Protein AF-A0A1Y5SMI6-F1 (afdb_monomer_lite)

Sequence (99 aa):
MIEPAVLLTCASIILGFVFIPGPATSLTVARATTSGTRVGIATGAGITAGDFLHTIVFAVASGGLGTFLRRNPAVLRWQGKVVGSIYCALGVRLALQER

Radius of gyration: 19.46 Å; chains: 1; bounding box: 44×36×48 Å

Organism: NCBI:txi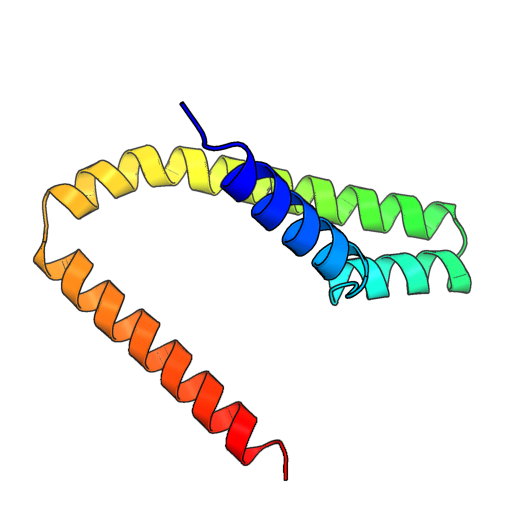d254357

pLDDT: mean 84.3, std 9.04, range [49.31, 94.88]

Foldseek 3Di:
DDDVVNVVVVVVVVVVVVVVDDPQSVVLVVCCVPVHVVRSVVSVVVVVVVVVVVVVVCVVVCVVVVVVCVVDVPVVVVVVVVVVVVVVVVVVVVVVVVD

Structure (mmCIF, N/CA/C/O backbone):
data_AF-A0A1Y5SMI6-F1
#
_entry.id   AF-A0A1Y5SMI6-F1
#
loop_
_atom_site.group_PDB
_atom_site.id
_atom_site.type_symbol
_atom_site.label_atom_id
_atom_site.label_alt_id
_atom_site.label_comp_id
_atom_site.label_asym_id
_atom_site.label_entity_id
_atom_site.label_seq_id
_atom_site.pdbx_PDB_ins_code
_atom_site.Cartn_x
_atom_site.Cartn_y
_atom_site.Cartn_z
_atom_site.occupancy
_atom_site.B_iso_or_equiv
_atom_site.auth_seq_id
_atom_site.auth_comp_id
_atom_site.auth_asym_id
_atom_site.auth_atom_id
_atom_site.pdbx_PDB_model_num
ATOM 1 N N . MET A 1 1 ? 13.419 24.518 -12.098 1.00 62.62 1 MET A N 1
ATOM 2 C CA . MET A 1 1 ? 12.776 25.270 -10.999 1.00 62.62 1 MET A CA 1
ATOM 3 C C . MET A 1 1 ? 11.292 24.964 -11.062 1.00 62.62 1 MET A C 1
ATOM 5 O O . MET A 1 1 ? 10.725 25.127 -12.132 1.00 62.62 1 MET A O 1
ATOM 9 N N . ILE A 1 2 ? 10.701 24.418 -9.997 1.00 76.69 2 ILE A N 1
ATOM 10 C CA . ILE A 1 2 ? 9.256 24.145 -9.956 1.00 76.69 2 ILE A CA 1
ATOM 11 C C . ILE A 1 2 ? 8.542 25.497 -9.901 1.00 76.69 2 ILE A C 1
ATOM 13 O O . ILE A 1 2 ? 8.891 26.338 -9.076 1.00 76.69 2 ILE A O 1
ATOM 17 N N . GLU A 1 3 ? 7.600 25.720 -10.812 1.00 90.88 3 GLU A N 1
ATOM 18 C CA . GLU A 1 3 ? 6.841 26.967 -10.894 1.00 90.88 3 GLU A CA 1
ATOM 19 C C . GLU A 1 3 ? 5.958 27.121 -9.637 1.00 90.88 3 GLU A C 1
ATOM 21 O O . GLU A 1 3 ? 5.345 26.136 -9.206 1.00 90.88 3 GLU A O 1
ATOM 26 N N . PRO A 1 4 ? 5.877 28.311 -9.014 1.00 84.50 4 PRO A N 1
ATOM 27 C CA . PRO A 1 4 ? 5.076 28.508 -7.804 1.00 84.50 4 PRO A CA 1
ATOM 28 C C . PRO A 1 4 ? 3.593 28.167 -8.022 1.00 84.50 4 PRO A C 1
ATOM 30 O O . PRO A 1 4 ? 2.944 27.679 -7.095 1.00 84.50 4 PRO A O 1
ATOM 33 N N . ALA A 1 5 ? 3.072 28.315 -9.246 1.00 85.81 5 ALA A N 1
ATOM 34 C CA . ALA A 1 5 ? 1.720 27.882 -9.594 1.00 85.81 5 ALA A CA 1
ATOM 35 C C . ALA A 1 5 ? 1.529 26.355 -9.486 1.00 85.81 5 ALA A C 1
ATOM 37 O O . ALA A 1 5 ? 0.481 25.883 -9.036 1.00 85.81 5 ALA A O 1
ATOM 38 N N . VAL A 1 6 ? 2.552 25.567 -9.836 1.00 91.12 6 VAL A N 1
ATOM 39 C CA . VAL A 1 6 ? 2.521 24.099 -9.725 1.00 91.12 6 VAL A CA 1
ATOM 40 C C . VAL A 1 6 ? 2.527 23.678 -8.259 1.00 91.12 6 VAL A C 1
ATOM 42 O O . VAL A 1 6 ? 1.762 22.797 -7.875 1.00 91.12 6 VAL A O 1
ATOM 45 N N . LEU A 1 7 ? 3.328 24.340 -7.418 1.00 89.06 7 LEU A N 1
ATOM 46 C CA . LEU A 1 7 ? 3.335 24.083 -5.975 1.00 89.06 7 LEU A CA 1
ATOM 47 C C . LEU A 1 7 ? 1.978 24.391 -5.337 1.00 89.06 7 LEU A C 1
ATOM 49 O O . LEU A 1 7 ? 1.486 23.576 -4.560 1.00 89.06 7 LEU A O 1
ATOM 53 N N . LEU A 1 8 ? 1.352 25.516 -5.697 1.00 90.06 8 LEU A N 1
ATOM 54 C CA . LEU A 1 8 ? 0.025 25.886 -5.195 1.00 90.06 8 LEU A CA 1
ATOM 55 C C . LEU A 1 8 ? -1.062 24.903 -5.642 1.00 90.06 8 LEU A C 1
ATOM 57 O O . LEU A 1 8 ? -1.917 24.538 -4.840 1.00 90.06 8 LEU A O 1
ATOM 61 N N . THR A 1 9 ? -1.002 24.437 -6.890 1.00 90.94 9 THR A N 1
ATOM 62 C CA . THR A 1 9 ? -1.951 23.447 -7.421 1.00 90.94 9 THR A CA 1
ATOM 63 C C . THR A 1 9 ? -1.766 22.081 -6.758 1.00 90.94 9 THR A C 1
ATOM 65 O O . THR A 1 9 ? -2.733 21.444 -6.355 1.00 90.94 9 THR A O 1
ATOM 68 N N . CYS A 1 10 ? -0.525 21.624 -6.578 1.00 88.06 10 CYS A N 1
ATOM 69 C CA . CYS A 1 10 ? -0.258 20.381 -5.855 1.00 88.06 10 CYS A CA 1
ATOM 70 C C . CYS A 1 10 ? -0.698 20.481 -4.390 1.00 88.06 10 CYS A C 1
ATOM 72 O O . CYS A 1 10 ? -1.335 19.563 -3.878 1.00 88.06 10 CYS A O 1
ATOM 74 N N . ALA A 1 11 ? -0.401 21.598 -3.721 1.00 90.62 11 ALA A N 1
ATOM 75 C CA . ALA A 1 11 ? -0.806 21.822 -2.340 1.00 90.62 11 ALA A CA 1
ATOM 76 C C . ALA A 1 11 ? -2.334 21.828 -2.189 1.00 90.62 11 ALA A C 1
ATOM 78 O O . ALA A 1 11 ? -2.846 21.196 -1.268 1.00 90.62 11 ALA A O 1
ATOM 79 N N . SER A 1 12 ? -3.068 22.474 -3.102 1.00 88.19 12 SER A N 1
ATOM 80 C CA . SER A 1 12 ? -4.535 22.500 -3.065 1.00 88.19 12 SER A CA 1
ATOM 81 C C . SER A 1 12 ? -5.155 21.125 -3.324 1.00 88.19 12 SER A C 1
ATOM 83 O O . SER A 1 12 ? -6.084 20.742 -2.613 1.00 88.19 12 SER A O 1
ATOM 85 N N . ILE A 1 13 ? -4.608 20.341 -4.259 1.00 90.75 13 ILE A N 1
ATOM 86 C CA . ILE A 1 13 ? -5.047 18.958 -4.506 1.00 90.75 13 ILE A CA 1
ATOM 87 C C . ILE A 1 13 ? -4.816 18.085 -3.267 1.00 90.75 13 ILE A C 1
ATOM 89 O O . ILE A 1 13 ? -5.725 17.371 -2.845 1.00 90.75 13 ILE A O 1
ATOM 93 N N . ILE A 1 14 ? -3.626 18.154 -2.660 1.00 88.94 14 ILE A N 1
ATOM 94 C CA . ILE A 1 14 ? -3.295 17.374 -1.456 1.00 88.94 14 ILE A CA 1
ATOM 95 C C . ILE A 1 14 ? -4.215 17.768 -0.294 1.00 88.94 14 ILE A C 1
ATOM 97 O O . ILE A 1 14 ? -4.722 16.892 0.410 1.00 88.94 14 ILE A O 1
ATOM 101 N N . LEU A 1 15 ? -4.484 19.066 -0.122 1.00 86.94 15 LEU A N 1
ATOM 102 C CA . LEU A 1 15 ? -5.407 19.564 0.898 1.00 86.94 15 LEU A CA 1
ATOM 103 C C . LEU A 1 15 ? -6.841 19.056 0.667 1.00 86.94 15 LEU A C 1
ATOM 105 O O . LEU A 1 15 ? -7.515 18.665 1.618 1.00 86.94 15 LEU A O 1
ATOM 109 N N . GLY A 1 16 ? -7.290 19.012 -0.591 1.00 86.00 16 GLY A N 1
ATOM 110 C CA . GLY A 1 16 ? -8.590 18.451 -0.961 1.00 86.00 16 GLY A CA 1
ATOM 111 C C . GLY A 1 16 ? -8.685 16.951 -0.674 1.00 86.00 16 GLY A C 1
ATOM 112 O O . GLY A 1 16 ? -9.682 16.485 -0.127 1.00 86.00 16 GLY A O 1
ATOM 113 N N . PHE A 1 17 ? -7.627 16.193 -0.971 1.00 83.88 17 PHE A N 1
ATOM 114 C CA . PHE A 1 17 ? -7.590 14.750 -0.727 1.00 83.88 17 PHE A CA 1
ATOM 115 C C . PHE A 1 17 ? -7.556 14.402 0.767 1.00 83.88 17 PHE A C 1
ATOM 117 O O . PHE A 1 17 ? -8.126 13.394 1.176 1.00 83.88 17 PHE A O 1
ATOM 124 N N . VAL A 1 18 ? -6.966 15.267 1.601 1.00 82.25 18 VAL A N 1
ATOM 125 C CA . VAL A 1 18 ? -7.016 15.154 3.072 1.00 82.25 18 VAL A CA 1
ATOM 126 C C . VAL A 1 18 ? -8.454 15.073 3.594 1.00 82.25 18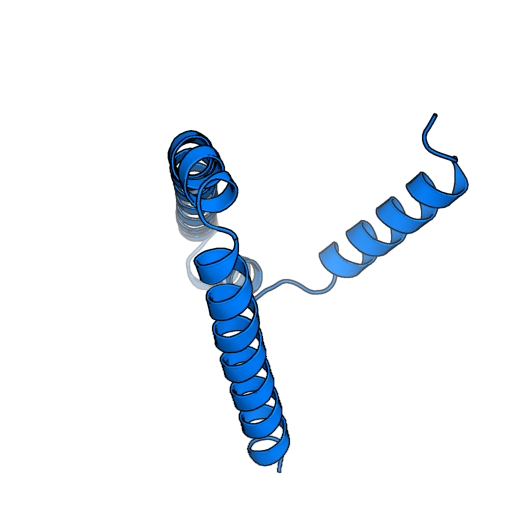 VAL A C 1
ATOM 128 O O . VAL A 1 18 ? -8.704 14.422 4.608 1.00 82.25 18 VAL A O 1
ATOM 131 N N . PHE A 1 19 ? -9.397 15.705 2.893 1.00 78.88 19 PHE A N 1
ATOM 132 C CA . PHE A 1 19 ? -10.800 15.768 3.290 1.00 78.88 19 PHE A CA 1
ATOM 133 C C . PHE A 1 19 ? -11.634 14.568 2.829 1.00 78.88 19 PHE A C 1
ATOM 135 O O . PHE A 1 19 ? -12.752 14.387 3.307 1.00 78.88 19 PHE A O 1
ATOM 142 N N . ILE A 1 20 ? -11.106 13.740 1.925 1.00 85.25 20 ILE A N 1
ATOM 143 C CA . ILE A 1 20 ? -11.740 12.503 1.462 1.00 85.25 20 ILE A CA 1
ATOM 144 C C . ILE A 1 20 ? -10.985 11.348 2.130 1.00 85.25 20 ILE A C 1
ATOM 146 O O . ILE A 1 20 ? -10.074 10.769 1.530 1.00 85.25 20 ILE A O 1
ATOM 150 N N . PRO A 1 21 ? -11.290 11.027 3.405 1.00 79.62 21 PRO A N 1
ATOM 151 C CA . PRO A 1 21 ? -10.613 9.952 4.103 1.00 79.62 21 PRO A CA 1
ATOM 152 C C . PRO A 1 21 ? -10.854 8.641 3.355 1.00 79.62 21 PRO A C 1
ATOM 154 O O . PRO A 1 21 ? -11.983 8.167 3.231 1.00 79.62 21 PRO A O 1
ATOM 157 N N . GLY A 1 22 ? -9.774 8.045 2.855 1.00 84.88 22 GLY A N 1
ATOM 158 C CA . GLY A 1 22 ? -9.834 6.742 2.210 1.00 84.88 22 GLY A CA 1
ATOM 159 C C . GLY A 1 22 ? -10.354 5.635 3.145 1.00 84.88 22 GLY A C 1
ATOM 160 O O . GLY A 1 22 ? -10.560 5.844 4.346 1.00 84.88 22 GLY A O 1
ATOM 161 N N . PRO A 1 23 ? -10.522 4.406 2.628 1.00 85.62 23 PRO A N 1
ATOM 162 C CA . PRO A 1 23 ? -11.053 3.291 3.414 1.00 85.62 23 PRO A CA 1
ATOM 163 C C . PRO A 1 23 ? -10.230 2.988 4.678 1.00 85.6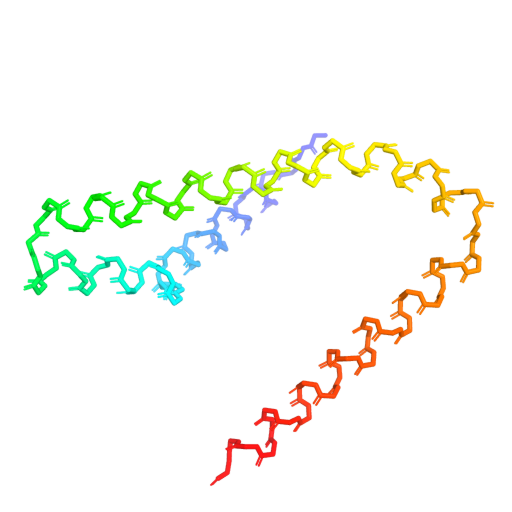2 23 PRO A C 1
ATOM 165 O O . PRO A 1 23 ? -10.789 2.699 5.733 1.00 85.62 23 PRO A O 1
ATOM 168 N N . ALA A 1 24 ? -8.899 3.105 4.598 1.00 85.75 24 ALA A N 1
ATOM 169 C CA . ALA A 1 24 ? -7.988 2.810 5.706 1.00 85.75 24 ALA A CA 1
ATOM 170 C C . ALA A 1 24 ? -8.034 3.860 6.831 1.00 85.75 24 ALA A C 1
ATOM 172 O O . ALA A 1 24 ? -8.033 3.508 8.015 1.00 85.75 24 ALA A O 1
ATOM 173 N N . THR A 1 25 ? -8.106 5.149 6.485 1.00 87.12 25 THR A N 1
ATOM 174 C CA . THR A 1 25 ? -8.224 6.229 7.475 1.00 87.12 25 THR A CA 1
ATOM 175 C C . THR A 1 25 ? -9.614 6.231 8.101 1.00 87.12 25 THR A C 1
ATOM 177 O O . THR A 1 25 ? -9.712 6.321 9.321 1.00 87.12 25 THR A O 1
ATOM 180 N N . SER A 1 26 ? -10.667 5.994 7.312 1.00 88.25 26 SER A N 1
ATOM 181 C CA . SER A 1 26 ? -12.036 5.791 7.806 1.00 88.25 26 SER A CA 1
ATOM 182 C C . SER A 1 26 ? -12.133 4.620 8.792 1.00 88.25 26 SER A C 1
ATOM 184 O O . SER A 1 26 ? -12.717 4.766 9.864 1.00 88.25 26 SER A O 1
ATOM 186 N N . LEU A 1 27 ? -11.495 3.480 8.492 1.00 85.25 27 LEU A N 1
ATOM 187 C CA . LEU A 1 27 ? -11.420 2.333 9.407 1.00 85.25 27 LEU A CA 1
ATOM 188 C C . LEU A 1 27 ? -10.673 2.682 10.703 1.00 85.25 27 LEU A C 1
ATOM 190 O O . LEU A 1 27 ? -11.106 2.306 11.792 1.00 85.25 27 LEU A O 1
ATOM 194 N N . THR A 1 28 ? -9.550 3.392 10.591 1.00 87.62 28 THR A N 1
ATOM 195 C CA . THR A 1 28 ? -8.735 3.792 11.747 1.00 87.62 28 THR A CA 1
ATOM 196 C C . THR A 1 28 ? -9.504 4.746 12.654 1.00 87.62 28 THR A C 1
ATOM 198 O O . THR A 1 28 ? -9.515 4.552 13.868 1.00 87.62 28 THR A O 1
ATOM 201 N N . VAL A 1 29 ? -10.198 5.728 12.070 1.00 86.12 29 VAL A N 1
ATOM 202 C CA . VAL A 1 29 ? -11.072 6.662 12.790 1.00 86.12 29 VAL A CA 1
ATOM 203 C C . VAL A 1 29 ? -12.225 5.910 13.447 1.00 86.12 29 VAL A C 1
ATOM 205 O O . VAL A 1 29 ? -12.436 6.071 14.645 1.00 86.12 29 VAL A O 1
ATOM 208 N N . ALA A 1 30 ? -12.903 5.016 12.721 1.00 86.62 30 ALA A N 1
ATOM 209 C CA . ALA A 1 30 ? -13.980 4.205 13.282 1.00 86.62 30 ALA A CA 1
ATOM 210 C C . ALA A 1 30 ? -13.499 3.396 14.496 1.00 86.62 30 ALA A C 1
ATOM 212 O O . ALA A 1 30 ? -14.093 3.485 15.566 1.00 86.62 30 ALA A O 1
ATOM 213 N N . ARG A 1 31 ? -12.369 2.685 14.372 1.00 83.38 31 ARG A N 1
ATOM 214 C CA . ARG A 1 31 ? -11.754 1.909 15.465 1.00 83.38 31 ARG A CA 1
ATOM 215 C C . ARG A 1 31 ? -11.311 2.791 16.633 1.00 83.38 31 ARG A C 1
ATOM 217 O O . ARG A 1 31 ? -11.424 2.358 17.778 1.00 83.38 31 ARG A O 1
ATOM 224 N N . ALA A 1 32 ? -10.820 4.000 16.366 1.00 84.25 32 ALA A N 1
ATOM 225 C CA . ALA A 1 32 ? -10.449 4.955 17.405 1.00 84.25 32 ALA A CA 1
ATOM 226 C C . ALA A 1 32 ? -11.675 5.413 18.212 1.00 84.25 32 ALA A C 1
ATOM 228 O O . ALA A 1 32 ? -11.596 5.489 19.439 1.00 84.25 32 ALA A O 1
ATOM 229 N N . THR A 1 33 ? -12.806 5.654 17.542 1.00 88.50 33 THR A N 1
ATOM 230 C CA . THR A 1 33 ? -14.055 6.091 18.181 1.00 88.50 33 THR A CA 1
ATOM 231 C C . THR A 1 33 ? -14.800 4.945 18.877 1.00 88.50 33 THR A C 1
ATOM 233 O O . THR A 1 33 ? -15.303 5.149 19.978 1.00 88.50 33 THR A O 1
ATOM 236 N N . THR A 1 34 ? -14.861 3.734 18.304 1.00 87.62 34 THR A N 1
ATOM 237 C CA . THR A 1 34 ? -15.614 2.603 18.895 1.00 87.62 34 THR A CA 1
ATOM 238 C C . THR A 1 34 ? -14.818 1.759 19.884 1.00 87.62 34 THR A C 1
ATOM 240 O O . THR A 1 34 ? -15.393 1.208 20.816 1.00 87.62 34 THR A O 1
ATOM 243 N N . SER A 1 35 ? -13.512 1.587 19.671 1.00 81.06 35 SER A N 1
ATOM 244 C CA . SER A 1 35 ? -12.674 0.650 20.442 1.00 81.06 35 SER A CA 1
ATOM 245 C C . SER A 1 35 ? -11.620 1.355 2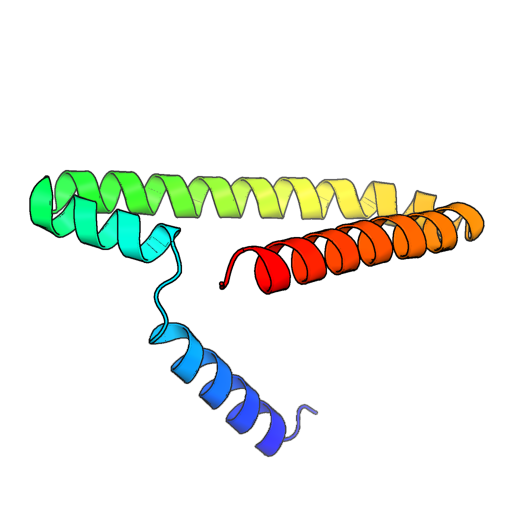1.304 1.00 81.06 35 SER A C 1
ATOM 247 O O . SER A 1 35 ? -10.801 0.698 21.947 1.00 81.06 35 SER A O 1
ATOM 249 N N . GLY A 1 36 ? -11.655 2.689 21.339 1.00 86.06 36 GLY A N 1
ATOM 250 C CA . GLY A 1 36 ? -10.770 3.537 22.127 1.00 86.06 36 GLY A CA 1
ATOM 251 C C . GLY A 1 36 ? -9.475 3.924 21.408 1.00 86.06 36 GLY A C 1
ATOM 252 O O . GLY A 1 36 ? -8.976 3.234 20.513 1.00 86.06 36 GLY A O 1
ATOM 253 N N . THR A 1 37 ? -8.878 5.029 21.861 1.00 84.12 37 THR A N 1
ATOM 254 C CA . THR A 1 37 ? -7.690 5.656 21.256 1.00 84.12 37 THR A CA 1
ATOM 255 C C . THR A 1 37 ? -6.509 4.694 21.116 1.00 84.12 37 THR A C 1
ATOM 257 O O . THR A 1 37 ? -5.777 4.748 20.132 1.00 84.12 37 THR A O 1
ATOM 260 N N . ARG A 1 38 ? -6.342 3.753 22.055 1.00 83.81 38 ARG A N 1
ATOM 261 C CA . ARG A 1 38 ? -5.248 2.770 22.020 1.00 83.81 38 ARG A CA 1
ATOM 262 C C . ARG A 1 38 ? -5.359 1.805 20.835 1.00 83.81 38 ARG A C 1
ATOM 264 O O . ARG A 1 38 ? -4.347 1.488 20.217 1.00 83.81 38 ARG A O 1
ATOM 271 N N . VAL A 1 39 ? -6.574 1.364 20.501 1.00 83.25 39 VAL A N 1
ATOM 272 C CA . VAL A 1 39 ? -6.827 0.475 19.354 1.00 83.25 39 VAL A CA 1
ATOM 273 C C . VAL A 1 39 ? -6.715 1.252 18.043 1.00 83.25 39 VAL A C 1
ATOM 275 O O . VAL A 1 39 ? -6.159 0.734 17.074 1.00 83.25 39 VAL A O 1
ATOM 278 N N . GLY A 1 40 ? -7.158 2.513 18.032 1.00 85.88 40 GLY A N 1
ATOM 279 C CA . GLY A 1 40 ? -6.960 3.430 16.907 1.00 85.88 40 GLY A CA 1
ATOM 280 C C . GLY A 1 40 ? -5.481 3.629 16.565 1.00 85.88 40 GLY A C 1
ATOM 281 O O . GLY A 1 40 ? -5.084 3.408 15.423 1.00 85.88 40 GLY A O 1
ATOM 282 N N . ILE A 1 41 ? -4.648 3.950 17.562 1.00 89.12 41 ILE A N 1
ATOM 283 C CA . ILE A 1 41 ? -3.200 4.139 17.370 1.00 89.12 41 ILE A CA 1
ATOM 284 C C . ILE A 1 41 ? -2.531 2.839 16.913 1.00 89.12 41 ILE A C 1
ATOM 286 O O . ILE A 1 41 ? -1.741 2.870 15.975 1.00 89.12 41 ILE A O 1
ATOM 290 N N . ALA A 1 42 ? -2.863 1.693 17.518 1.00 89.19 42 ALA A N 1
ATOM 291 C CA . ALA A 1 42 ? -2.293 0.407 17.110 1.00 89.19 42 ALA A CA 1
ATOM 292 C C . ALA A 1 42 ? -2.645 0.047 15.654 1.00 89.19 42 ALA A C 1
ATOM 294 O O . ALA A 1 42 ? -1.786 -0.413 14.904 1.00 89.19 42 ALA A O 1
ATOM 295 N N . THR A 1 43 ? -3.889 0.306 15.239 1.00 87.31 43 THR A N 1
ATOM 296 C CA . THR A 1 43 ? -4.352 0.053 13.865 1.00 87.31 43 THR A CA 1
ATOM 297 C C . THR A 1 43 ? -3.667 0.995 12.874 1.00 87.31 43 THR A C 1
ATOM 299 O O . THR A 1 43 ? -3.132 0.538 11.867 1.00 87.31 43 THR A O 1
ATOM 302 N N . GLY A 1 44 ? -3.616 2.294 13.185 1.00 88.19 44 GLY A N 1
ATOM 303 C CA . GLY A 1 44 ? -2.949 3.290 12.344 1.00 88.19 44 GLY A CA 1
ATOM 304 C C . GLY A 1 44 ? -1.452 3.023 12.195 1.00 88.19 44 GLY A C 1
ATOM 305 O O . GLY A 1 44 ? -0.934 3.043 11.082 1.00 88.19 44 GLY A O 1
ATOM 306 N N . ALA A 1 45 ? -0.767 2.687 13.292 1.00 90.31 45 ALA A N 1
ATOM 307 C CA . ALA A 1 45 ? 0.649 2.327 13.264 1.00 90.31 45 ALA A CA 1
ATOM 308 C C . ALA A 1 45 ? 0.905 1.082 12.404 1.00 90.31 45 ALA A C 1
ATOM 310 O O . ALA A 1 45 ? 1.854 1.069 11.623 1.00 90.31 45 ALA A O 1
ATOM 311 N N . GLY A 1 46 ? 0.041 0.066 12.497 1.00 91.31 46 GLY A N 1
ATOM 312 C CA . GLY A 1 46 ? 0.130 -1.127 11.657 1.00 91.31 46 GLY A CA 1
ATOM 313 C C . GLY A 1 46 ? -0.038 -0.819 10.167 1.00 91.31 46 GLY A C 1
ATOM 314 O O . GLY A 1 46 ? 0.741 -1.314 9.355 1.00 91.31 46 GLY A O 1
ATOM 315 N N . ILE A 1 47 ? -1.005 0.033 9.810 1.00 93.25 47 ILE A N 1
ATOM 316 C CA . ILE A 1 47 ? -1.241 0.446 8.418 1.00 93.25 47 ILE A CA 1
ATOM 317 C C . ILE A 1 47 ? -0.029 1.207 7.871 1.00 93.25 47 ILE A C 1
ATOM 319 O O . ILE A 1 47 ? 0.498 0.823 6.829 1.00 93.25 47 ILE A O 1
ATOM 323 N N . THR A 1 48 ? 0.455 2.230 8.582 1.00 91.69 48 THR A N 1
ATOM 324 C CA . THR A 1 48 ? 1.616 3.018 8.138 1.00 91.69 48 THR A CA 1
ATOM 325 C C . THR A 1 48 ? 2.876 2.160 8.044 1.00 91.69 48 THR A C 1
ATOM 327 O O . THR A 1 48 ? 3.622 2.275 7.077 1.00 91.69 48 THR A O 1
ATOM 330 N N . ALA A 1 49 ? 3.114 1.266 9.009 1.00 93.38 49 ALA A N 1
ATOM 331 C CA . ALA A 1 49 ? 4.255 0.355 8.962 1.00 93.38 49 ALA A CA 1
ATOM 332 C C . ALA A 1 49 ? 4.169 -0.607 7.766 1.00 93.38 49 ALA A C 1
ATOM 334 O O . ALA A 1 49 ? 5.167 -0.822 7.078 1.00 93.38 49 ALA A O 1
ATOM 335 N N . GLY A 1 50 ? 2.982 -1.156 7.494 1.00 92.44 50 GLY A N 1
ATOM 336 C CA . GLY A 1 50 ? 2.745 -2.023 6.342 1.00 92.44 50 GLY A CA 1
ATOM 337 C C . GLY A 1 50 ? 2.957 -1.304 5.009 1.00 92.44 50 GLY A C 1
ATOM 338 O O . GLY A 1 50 ? 3.645 -1.832 4.137 1.00 92.44 50 GLY A O 1
ATOM 339 N N . ASP A 1 51 ? 2.427 -0.088 4.871 1.00 92.25 51 ASP A N 1
ATOM 340 C CA . ASP A 1 51 ? 2.589 0.739 3.669 1.00 92.25 51 ASP A CA 1
ATOM 341 C C . ASP A 1 51 ? 4.058 1.112 3.420 1.00 92.25 51 ASP A C 1
ATOM 343 O O . ASP A 1 51 ? 4.569 1.009 2.301 1.00 92.25 51 ASP A O 1
ATOM 347 N N . PHE A 1 52 ? 4.783 1.440 4.491 1.00 93.62 52 PHE A N 1
ATOM 348 C CA . PHE A 1 52 ? 6.204 1.754 4.418 1.00 93.62 52 PHE A CA 1
ATOM 349 C C . PHE A 1 52 ? 7.039 0.537 4.007 1.00 93.62 52 PHE A C 1
ATOM 351 O O . PHE A 1 52 ? 7.877 0.631 3.109 1.00 93.62 52 PHE A O 1
ATOM 358 N N . LEU A 1 53 ? 6.781 -0.628 4.611 1.00 94.88 53 LEU A N 1
ATOM 359 C CA . LEU A 1 53 ? 7.438 -1.880 4.233 1.00 94.88 53 LEU A CA 1
ATOM 360 C C . LEU A 1 53 ? 7.146 -2.245 2.778 1.00 94.88 53 LEU A C 1
ATOM 362 O O . LEU A 1 53 ? 8.070 -2.581 2.040 1.00 94.88 53 LEU A O 1
ATOM 366 N N . HIS A 1 54 ? 5.889 -2.139 2.346 1.00 93.44 54 HIS A N 1
ATOM 367 C CA . HIS A 1 54 ? 5.510 -2.388 0.960 1.00 93.44 54 HIS A CA 1
ATOM 368 C C . HIS A 1 54 ? 6.256 -1.449 0.002 1.00 93.44 54 HIS A C 1
ATOM 370 O O . HIS A 1 54 ? 6.847 -1.916 -0.973 1.00 93.44 54 HIS A O 1
ATOM 376 N N . THR A 1 55 ? 6.310 -0.154 0.316 1.00 91.62 55 THR A N 1
ATOM 377 C CA . THR A 1 55 ? 7.037 0.842 -0.478 1.00 91.62 55 THR A CA 1
ATOM 378 C C . THR A 1 55 ? 8.530 0.526 -0.557 1.00 91.62 55 THR A C 1
ATOM 380 O O . THR A 1 55 ? 9.102 0.591 -1.643 1.00 91.62 55 THR A O 1
ATOM 383 N N . ILE A 1 56 ? 9.167 0.119 0.547 1.00 92.69 56 ILE A N 1
ATOM 384 C CA . ILE A 1 56 ? 10.583 -0.287 0.556 1.00 92.69 56 ILE A CA 1
ATOM 385 C C . ILE A 1 56 ? 10.801 -1.527 -0.309 1.00 92.69 56 ILE A C 1
ATOM 387 O O . ILE A 1 56 ? 11.710 -1.546 -1.140 1.00 92.69 56 ILE A O 1
ATOM 391 N N . VAL A 1 57 ? 9.970 -2.557 -0.137 1.00 91.62 57 VAL A N 1
ATOM 392 C CA . VAL A 1 57 ? 10.056 -3.792 -0.927 1.00 91.62 57 VAL A CA 1
ATOM 393 C C . VAL A 1 57 ? 9.918 -3.469 -2.411 1.00 91.62 57 VAL A C 1
ATOM 395 O O . VAL A 1 57 ? 10.722 -3.937 -3.217 1.00 91.62 57 VAL A O 1
ATOM 398 N N . PHE A 1 58 ? 8.959 -2.619 -2.775 1.00 89.38 58 PHE A N 1
ATOM 399 C CA . PHE A 1 58 ? 8.769 -2.184 -4.151 1.00 89.38 58 PHE A CA 1
ATOM 400 C C . PHE A 1 58 ? 9.948 -1.347 -4.664 1.00 89.38 58 PHE A C 1
ATOM 402 O O . PHE A 1 58 ? 10.415 -1.573 -5.778 1.00 89.38 58 PHE A O 1
ATOM 409 N N . ALA A 1 59 ? 10.485 -0.427 -3.862 1.00 87.81 59 ALA A N 1
ATOM 410 C CA . ALA A 1 59 ? 11.648 0.382 -4.220 1.00 87.81 59 ALA A CA 1
ATOM 411 C C . ALA A 1 59 ? 12.880 -0.494 -4.510 1.00 87.81 59 ALA A C 1
ATOM 413 O O . ALA A 1 59 ? 13.518 -0.331 -5.549 1.00 87.81 59 ALA A O 1
ATOM 414 N N . VAL A 1 60 ? 13.163 -1.486 -3.662 1.00 86.31 60 VAL A N 1
ATOM 415 C CA . VAL A 1 60 ? 14.274 -2.429 -3.870 1.00 86.31 60 VAL A CA 1
ATOM 416 C C . VAL A 1 60 ? 14.012 -3.336 -5.077 1.00 86.31 60 VAL A C 1
ATOM 418 O O . VAL A 1 60 ? 14.882 -3.496 -5.936 1.00 86.31 60 VAL A O 1
ATOM 421 N N . ALA A 1 61 ? 12.802 -3.890 -5.194 1.00 83.44 61 ALA A N 1
ATOM 422 C CA . ALA A 1 61 ? 12.431 -4.762 -6.306 1.00 83.44 61 ALA A CA 1
ATOM 423 C C . ALA A 1 61 ? 12.462 -4.026 -7.655 1.00 83.44 61 ALA A C 1
ATOM 425 O O . ALA A 1 61 ? 12.917 -4.584 -8.655 1.00 83.44 61 ALA A O 1
ATOM 426 N N . SER A 1 62 ? 12.031 -2.763 -7.689 1.00 78.25 62 SER A N 1
ATOM 427 C CA . SER A 1 62 ? 12.005 -1.937 -8.901 1.00 78.25 62 SER A CA 1
ATOM 428 C C . SER A 1 62 ? 13.400 -1.596 -9.433 1.00 78.25 62 SER A C 1
ATOM 430 O O . SER A 1 62 ? 13.543 -1.433 -10.643 1.00 78.25 62 SER A O 1
ATOM 432 N N . GLY A 1 63 ? 14.447 -1.590 -8.600 1.00 75.88 63 GLY A N 1
ATOM 433 C CA . GLY A 1 63 ? 15.832 -1.467 -9.075 1.00 75.88 63 GLY A CA 1
ATOM 434 C C . GLY A 1 63 ? 16.263 -2.655 -9.949 1.00 75.88 63 GLY A C 1
ATOM 435 O O . GLY A 1 63 ? 16.861 -2.479 -11.015 1.00 75.88 63 GLY A O 1
ATOM 436 N N . GLY A 1 64 ? 15.886 -3.874 -9.550 1.00 69.44 64 GLY A N 1
ATOM 437 C CA . GLY A 1 64 ? 16.135 -5.096 -10.324 1.00 69.44 64 GLY A CA 1
ATOM 438 C C . GLY A 1 64 ? 15.197 -5.233 -11.527 1.00 69.44 64 GLY A C 1
ATOM 439 O O . GLY A 1 64 ? 15.647 -5.434 -12.660 1.00 69.44 64 GLY A O 1
ATOM 440 N N . LEU A 1 65 ? 13.890 -5.057 -11.303 1.00 65.56 65 LEU A N 1
ATOM 441 C CA . LEU A 1 65 ? 12.873 -5.139 -12.354 1.00 65.56 65 LEU A CA 1
ATOM 442 C C . LEU A 1 65 ? 13.039 -4.050 -13.415 1.00 65.56 65 LEU A C 1
ATOM 444 O O . LEU A 1 65 ? 12.875 -4.339 -14.595 1.00 65.56 65 LEU A O 1
ATOM 448 N N . GLY A 1 66 ? 13.396 -2.823 -13.041 1.00 66.94 66 GLY A N 1
ATOM 449 C CA . GLY A 1 66 ? 13.570 -1.712 -13.978 1.00 66.94 66 GLY A CA 1
ATOM 450 C C . GLY A 1 66 ? 14.650 -1.996 -15.023 1.00 66.94 66 GLY A C 1
ATOM 451 O O . GLY A 1 66 ? 14.476 -1.684 -16.201 1.00 66.94 66 GLY A O 1
ATOM 452 N N . THR A 1 67 ? 15.725 -2.677 -14.625 1.00 63.72 67 THR A N 1
ATOM 453 C CA . THR A 1 67 ? 16.794 -3.108 -15.539 1.00 63.72 67 THR A CA 1
ATOM 454 C C . THR A 1 67 ? 16.322 -4.217 -16.490 1.00 63.72 67 THR A C 1
ATOM 456 O O . THR A 1 67 ? 16.653 -4.200 -17.677 1.00 63.72 67 THR A O 1
ATOM 459 N N . PHE A 1 68 ? 15.494 -5.149 -16.006 1.00 64.00 68 PHE A N 1
ATOM 460 C CA . PHE A 1 68 ? 14.923 -6.236 -16.811 1.00 64.00 68 PHE A CA 1
ATOM 461 C C . PHE A 1 68 ? 13.840 -5.747 -17.790 1.00 64.00 68 PHE A C 1
ATOM 463 O O . PHE A 1 68 ? 13.868 -6.100 -18.970 1.00 64.00 68 PHE A O 1
ATOM 470 N N . LEU A 1 69 ? 12.937 -4.869 -17.341 1.00 64.56 69 LEU A N 1
ATOM 471 C CA . LEU A 1 69 ? 11.903 -4.243 -18.174 1.00 64.56 69 LEU A CA 1
ATOM 472 C C . LEU A 1 69 ? 12.522 -3.399 -19.294 1.00 64.56 69 LEU A C 1
ATOM 474 O O . LEU A 1 69 ? 12.036 -3.428 -20.423 1.00 64.56 69 LEU A O 1
ATOM 478 N N . ARG A 1 70 ? 13.630 -2.695 -19.017 1.00 64.12 70 ARG A N 1
ATOM 479 C CA . ARG A 1 70 ? 14.340 -1.892 -20.028 1.00 64.12 70 ARG A CA 1
ATOM 480 C C . ARG A 1 70 ? 15.041 -2.747 -21.085 1.00 64.12 70 ARG A C 1
ATOM 482 O O . ARG A 1 70 ? 15.269 -2.274 -22.194 1.00 64.12 70 ARG A O 1
ATOM 489 N N . ARG A 1 71 ? 15.349 -4.007 -20.764 1.00 66.81 71 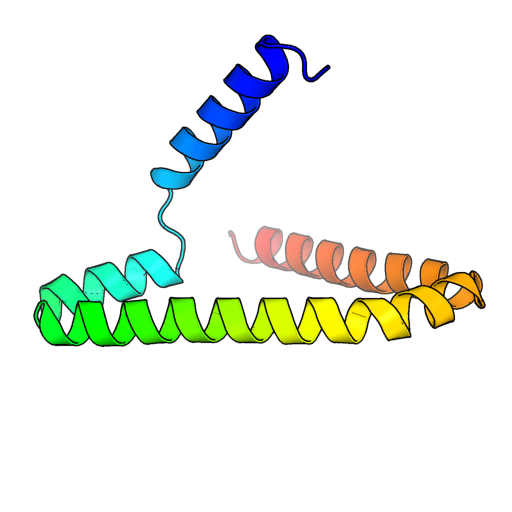ARG A N 1
ATOM 490 C CA . ARG A 1 71 ? 15.955 -4.971 -21.692 1.00 66.81 71 ARG A CA 1
ATOM 491 C C . ARG A 1 71 ? 14.931 -5.622 -22.625 1.00 66.81 71 ARG A C 1
ATOM 493 O O . ARG A 1 71 ? 15.329 -6.129 -23.668 1.00 66.81 71 ARG A O 1
ATOM 500 N N . ASN A 1 72 ? 13.637 -5.604 -22.284 1.00 68.38 72 ASN A N 1
ATOM 501 C CA . ASN A 1 72 ? 12.601 -6.283 -23.063 1.00 68.38 72 ASN A CA 1
ATOM 502 C C . ASN A 1 72 ? 11.360 -5.391 -23.314 1.00 68.38 72 ASN A C 1
ATOM 504 O O . ASN A 1 72 ? 10.366 -5.474 -22.586 1.00 68.38 72 ASN A O 1
ATOM 508 N N . PRO A 1 73 ? 11.366 -4.549 -24.369 1.00 69.94 73 PRO A N 1
ATOM 509 C CA . PRO A 1 73 ? 10.283 -3.597 -24.650 1.00 69.94 73 PRO A CA 1
ATOM 510 C C . PRO A 1 73 ? 8.940 -4.271 -24.986 1.00 69.94 73 PRO A C 1
ATOM 512 O O . PRO A 1 73 ? 7.882 -3.646 -24.876 1.00 69.94 73 PRO A O 1
ATOM 515 N N . ALA A 1 74 ? 8.954 -5.554 -25.364 1.00 74.69 74 ALA A N 1
ATOM 516 C CA . ALA A 1 74 ? 7.745 -6.344 -25.580 1.00 74.69 74 ALA A CA 1
ATOM 517 C C . ALA A 1 74 ? 6.960 -6.580 -24.276 1.00 74.69 74 ALA A C 1
ATOM 519 O O . ALA A 1 74 ? 5.733 -6.483 -24.277 1.00 74.69 74 ALA A O 1
ATOM 520 N N . VAL A 1 75 ? 7.656 -6.813 -23.156 1.00 75.38 75 VAL A N 1
ATOM 521 C CA . VAL A 1 75 ? 7.036 -7.035 -21.838 1.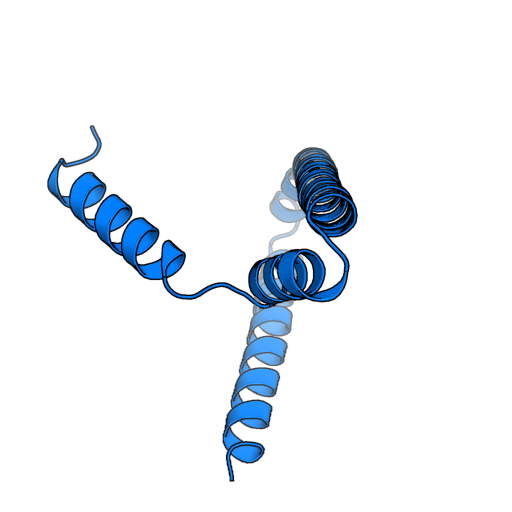00 75.38 75 VAL A CA 1
ATOM 522 C C . VAL A 1 75 ? 6.337 -5.768 -21.358 1.00 75.38 75 VAL A C 1
ATOM 524 O O . VAL A 1 75 ? 5.200 -5.834 -20.904 1.00 75.38 75 VAL A O 1
ATOM 527 N N . LEU A 1 76 ? 6.963 -4.603 -21.548 1.00 73.69 76 LEU A N 1
ATOM 528 C CA . LEU A 1 76 ? 6.382 -3.316 -21.164 1.00 73.69 76 LEU A CA 1
ATOM 529 C C . LEU A 1 76 ? 5.084 -3.015 -21.936 1.00 73.69 76 LEU A C 1
ATOM 531 O O . LEU A 1 76 ? 4.096 -2.555 -21.361 1.00 73.69 76 LEU A O 1
ATOM 535 N N . ARG A 1 77 ? 5.050 -3.338 -23.237 1.00 78.06 77 ARG A N 1
ATOM 536 C CA . ARG A 1 77 ? 3.841 -3.207 -24.071 1.00 78.06 77 ARG A CA 1
ATOM 537 C C . ARG A 1 77 ? 2.726 -4.157 -23.642 1.00 78.06 77 ARG A C 1
ATOM 539 O O . ARG A 1 77 ? 1.559 -3.767 -23.646 1.00 78.06 77 ARG A O 1
ATOM 546 N N . TRP A 1 78 ? 3.071 -5.397 -23.300 1.00 83.69 78 TRP A N 1
ATOM 547 C CA . TRP A 1 78 ? 2.093 -6.389 -22.855 1.00 83.69 78 TRP A CA 1
ATOM 548 C C . TRP A 1 78 ? 1.537 -6.033 -21.471 1.00 83.69 78 TRP A C 1
ATOM 550 O O . TRP A 1 78 ? 0.325 -6.047 -21.279 1.00 83.69 78 TRP A O 1
ATOM 560 N N . GLN A 1 79 ? 2.399 -5.588 -20.554 1.00 82.81 79 GLN A N 1
ATOM 561 C CA . GLN A 1 79 ? 2.018 -5.095 -19.231 1.00 82.81 79 GLN A CA 1
ATOM 562 C C . GLN A 1 79 ? 1.037 -3.922 -19.325 1.00 82.81 79 GLN A C 1
ATOM 564 O O . GLN A 1 79 ? -0.007 -3.958 -18.680 1.00 82.81 79 GLN A O 1
ATOM 569 N N . GLY A 1 80 ? 1.319 -2.923 -20.169 1.00 83.12 80 GLY A N 1
ATOM 570 C CA . GLY A 1 80 ? 0.414 -1.788 -20.369 1.00 83.12 80 GLY A CA 1
ATOM 571 C C . GLY A 1 80 ? -0.971 -2.210 -20.871 1.00 83.12 80 GLY A C 1
ATOM 572 O O . GLY A 1 80 ? -1.984 -1.736 -20.360 1.00 83.12 80 GLY A O 1
ATOM 573 N N . LYS A 1 81 ? -1.034 -3.159 -21.818 1.00 84.88 81 LYS A N 1
ATOM 574 C CA . LYS A 1 81 ? -2.309 -3.706 -22.314 1.00 84.88 81 LYS A CA 1
ATOM 575 C C . LYS A 1 81 ? -3.076 -4.470 -21.239 1.00 84.88 81 LYS A C 1
ATOM 577 O O . LYS A 1 81 ? -4.286 -4.301 -21.133 1.00 84.88 81 LYS A O 1
ATOM 582 N N . VAL A 1 82 ? -2.389 -5.289 -20.446 1.00 89.94 82 VAL A N 1
ATOM 583 C CA . VAL A 1 82 ? -3.017 -6.065 -19.369 1.00 89.94 82 VAL A CA 1
ATOM 584 C C . VAL A 1 82 ? -3.553 -5.140 -18.280 1.00 89.94 82 VAL A C 1
ATOM 586 O O . VAL A 1 82 ? -4.729 -5.229 -17.944 1.00 89.94 82 VAL A O 1
ATOM 589 N N . VAL A 1 83 ? -2.733 -4.211 -17.780 1.00 92.31 83 VAL A N 1
ATOM 590 C CA . VAL A 1 83 ? -3.139 -3.259 -16.733 1.00 92.31 83 VAL A CA 1
ATOM 591 C C . VAL A 1 83 ? -4.295 -2.382 -17.216 1.00 92.31 83 VAL A C 1
ATOM 593 O O . VAL A 1 83 ? -5.294 -2.249 -16.511 1.00 92.31 83 VAL A O 1
ATOM 596 N N . GLY A 1 84 ? -4.206 -1.845 -18.437 1.00 89.31 84 GLY A N 1
ATOM 597 C CA . GLY A 1 84 ? -5.270 -1.030 -19.024 1.00 89.31 84 GLY A CA 1
ATOM 598 C C . GLY A 1 84 ? -6.575 -1.804 -19.228 1.00 89.31 84 GLY A C 1
ATOM 599 O O . GLY A 1 84 ? -7.645 -1.281 -18.925 1.00 89.31 84 GLY A O 1
ATOM 600 N N . SER A 1 85 ? -6.495 -3.061 -19.678 1.00 92.62 85 SER A N 1
ATOM 601 C CA . SER A 1 85 ? -7.664 -3.934 -19.840 1.00 92.62 85 SER A CA 1
ATOM 602 C C . SER A 1 85 ? -8.334 -4.244 -18.500 1.00 92.62 85 SER A C 1
ATOM 604 O O . SER A 1 85 ? -9.548 -4.098 -18.378 1.00 92.62 85 SER A O 1
ATOM 606 N N . ILE A 1 86 ? -7.549 -4.584 -17.470 1.00 94.25 86 ILE A N 1
ATOM 607 C CA . ILE A 1 86 ? -8.066 -4.829 -16.116 1.00 94.25 86 ILE A CA 1
ATOM 608 C C . ILE A 1 86 ? -8.764 -3.577 -15.580 1.00 94.25 86 ILE A C 1
ATOM 610 O O . ILE A 1 86 ? -9.873 -3.681 -15.064 1.00 94.25 86 ILE A O 1
ATOM 614 N N . TYR A 1 87 ? -8.157 -2.396 -15.733 1.00 91.94 87 TYR A N 1
ATOM 615 C CA . TYR A 1 87 ? -8.741 -1.147 -15.242 1.00 91.94 87 TYR A CA 1
ATOM 616 C C . TYR A 1 87 ? -10.021 -0.765 -16.002 1.00 91.94 87 TYR A C 1
ATOM 618 O O . TYR A 1 87 ? -11.008 -0.381 -15.378 1.00 91.94 87 TYR A O 1
ATOM 626 N N . CYS A 1 88 ? -10.051 -0.943 -17.330 1.00 91.62 88 CYS A N 1
ATOM 627 C CA . CYS A 1 88 ? -11.269 -0.762 -18.128 1.00 91.62 88 CYS A CA 1
ATOM 628 C C . CYS A 1 88 ? -12.370 -1.736 -17.701 1.00 91.62 88 CYS A C 1
ATOM 630 O O . CYS A 1 88 ? -13.514 -1.324 -17.529 1.00 91.62 88 CYS A O 1
ATOM 632 N N . ALA A 1 89 ? -12.034 -3.010 -17.489 1.00 93.06 89 ALA A N 1
ATOM 633 C CA . ALA A 1 89 ? -12.986 -4.008 -17.020 1.00 93.06 89 ALA A CA 1
ATOM 634 C C . ALA A 1 89 ? -13.538 -3.652 -15.632 1.00 93.06 89 ALA A C 1
ATOM 636 O O . ALA A 1 89 ? -14.745 -3.750 -15.422 1.00 93.06 89 ALA A O 1
ATOM 637 N N . LEU A 1 90 ? -12.684 -3.190 -14.709 1.00 93.00 90 LEU A N 1
ATOM 638 C CA . LEU A 1 90 ? -13.106 -2.727 -13.385 1.00 93.00 90 LEU A CA 1
ATOM 639 C C . LEU A 1 90 ? -14.035 -1.511 -13.481 1.00 93.00 90 LEU A C 1
ATOM 641 O O . LEU A 1 90 ? -15.077 -1.496 -12.832 1.00 93.00 90 LEU A O 1
ATOM 645 N N . GLY A 1 91 ? -13.690 -0.527 -14.316 1.00 90.81 91 GLY A N 1
ATOM 646 C CA . GLY A 1 91 ? -14.504 0.670 -14.539 1.00 90.81 91 GLY A CA 1
ATOM 647 C C . GLY A 1 91 ? -15.874 0.344 -15.132 1.00 90.81 91 GLY A C 1
ATOM 648 O O . GLY A 1 91 ? -16.886 0.838 -14.642 1.00 90.81 91 GLY A O 1
ATOM 649 N N . VAL A 1 92 ? -15.927 -0.552 -16.124 1.00 94.25 92 VAL A N 1
ATOM 650 C CA . VAL A 1 92 ? -17.194 -1.058 -16.679 1.00 94.25 92 VAL A CA 1
ATOM 651 C C . VAL A 1 92 ? -17.991 -1.802 -15.610 1.00 94.25 92 VAL A C 1
ATOM 653 O O . VAL A 1 92 ? -19.199 -1.603 -15.505 1.00 94.25 92 VAL A O 1
ATOM 656 N N . ARG A 1 93 ? -17.338 -2.628 -14.782 1.00 90.94 93 ARG A N 1
ATOM 657 C CA . ARG A 1 93 ? -18.026 -3.337 -13.698 1.00 90.94 93 ARG A CA 1
ATOM 658 C C . ARG A 1 93 ? -18.618 -2.394 -12.659 1.00 90.94 93 ARG A C 1
ATOM 660 O O . ARG A 1 93 ? -19.754 -2.624 -12.261 1.00 90.94 93 ARG A O 1
ATOM 667 N N . LEU A 1 94 ? -17.889 -1.355 -12.247 1.00 90.56 94 LEU A N 1
ATOM 668 C CA . LEU A 1 94 ? -18.421 -0.330 -11.347 1.00 90.56 94 LEU A CA 1
ATOM 669 C C . LEU A 1 94 ? -19.603 0.402 -11.992 1.00 90.56 94 LEU A C 1
ATOM 671 O O . LEU A 1 94 ? -20.664 0.472 -11.388 1.00 90.56 94 LEU A O 1
ATOM 675 N N . ALA A 1 95 ? -19.468 0.851 -13.244 1.00 87.94 95 ALA A N 1
ATOM 676 C CA . ALA A 1 95 ? -20.529 1.577 -13.948 1.00 87.94 95 ALA A CA 1
ATOM 677 C C . ALA A 1 95 ? -21.823 0.760 -14.128 1.00 87.94 95 ALA A C 1
ATOM 679 O O . ALA A 1 95 ? -22.913 1.327 -14.178 1.00 87.94 95 ALA A O 1
ATOM 680 N N . LEU A 1 96 ? -21.709 -0.568 -14.235 1.00 89.94 96 LEU A N 1
ATOM 681 C CA . LEU A 1 96 ? -22.853 -1.481 -14.298 1.00 89.94 96 LEU A CA 1
ATOM 682 C C . LEU A 1 96 ? -23.391 -1.873 -12.912 1.00 89.94 96 LEU A C 1
ATOM 684 O O . LEU A 1 96 ? -24.562 -2.223 -12.817 1.00 89.94 96 LEU A O 1
ATOM 688 N N . GLN A 1 97 ? -22.562 -1.839 -11.860 1.00 84.69 97 GLN A N 1
ATOM 689 C CA . GLN A 1 97 ? -22.987 -2.068 -10.470 1.00 84.69 97 GLN A CA 1
ATOM 690 C C . GLN A 1 97 ? -23.638 -0.842 -9.826 1.00 84.69 97 GLN A C 1
ATOM 692 O O . GLN A 1 97 ? -24.368 -1.005 -8.857 1.00 84.69 97 GLN A O 1
ATOM 697 N N . GLU A 1 98 ? -23.394 0.362 -10.339 1.00 66.31 98 GLU A N 1
ATOM 698 C CA . GLU A 1 98 ? -23.977 1.608 -9.826 1.00 66.31 98 GLU A CA 1
ATOM 699 C C . GLU A 1 98 ? -25.383 1.885 -10.407 1.00 66.31 98 GLU A C 1
ATOM 701 O O . GLU A 1 98 ? -25.717 3.005 -10.800 1.00 66.31 98 GLU A O 1
ATOM 706 N N . ARG A 1 99 ? -26.206 0.833 -10.492 1.00 49.31 99 ARG A N 1
ATOM 707 C CA . ARG A 1 99 ? -27.617 0.834 -10.910 1.00 49.31 99 ARG A CA 1
ATOM 708 C C . ARG A 1 99 ? -28.460 0.097 -9.883 1.00 49.31 99 ARG A C 1
ATOM 710 O O . ARG A 1 99 ? -29.595 0.566 -9.659 1.00 49.31 99 ARG A O 1
#

Secondary structure (DSSP, 8-state):
---HHHHHHHHHHHHHHHTS--HHHHHHHHHHHHH-HHHHHHHHHHHHHHHHHHHHHHHHHHHHHHHHHHH-HHHHHHHHHHHHHHHHHHHHHHHHH--